Protein 1KNI (pdb70)

Nearest PDB structures (foldseek):
  1kni-assembly1_A  TM=1.006E+00  e=2.818E-26  Tequatrovirus T4
  255l-assembly1_A  TM=9.956E-01  e=2.145E-25  Tequatrovirus T4
  1qsb-assembly1_A  TM=9.948E-01  e=2.932E-25  Tequatrovirus T4
  1g0m-assembly1_A  TM=9.937E-01  e=2.932E-25  Tequatrovirus T4
  3c7w-assembly1_A  TM=9.945E-01  e=4.446E-25  unclassified

Foldseek 3Di:
DALVVLLCVLQPAAFFWAADLLGFTAHGSGHGQDPDPDPVSSQVSVCVLQVHNQVGGDDNVSSVVSVVVLLVVLVVLQCPDPLRNLLLVQDDRQLNSLSSNVCSNPNSVVVSPLVVLSVCLSVVVLVVSLVSLCPDPVCVSPPPSSVQSSVCSNPVDNVSVD

CATH classification: 1.10.530.40

Sequence (162 aa):
MNIFEMLRIDEGLRLKIYKDCEGYYTIGI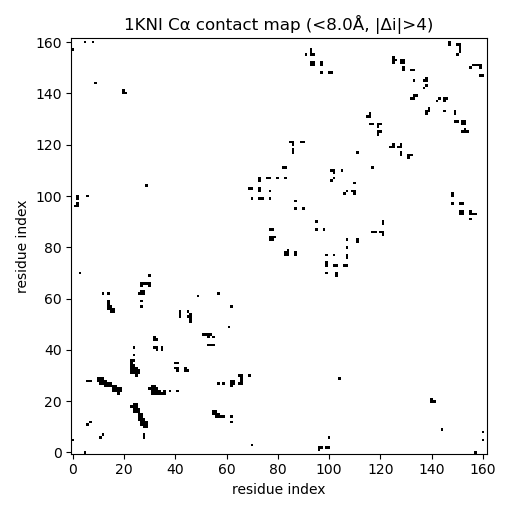GHLLTKSPSLNAAKSELDKAIGRNTNGVITKDEAEKLFNQDVDAAVRGILRNAKLKPVYDSLDAVRRAALINMVFQMGETGVAGFTNSLRMLQQKRWDEAAVNLAKSRWYNQCPNRAKRVITTFRTGTWDAYK

Organism: Enterobacteria phage T4 (NCBI:txid10665)

InterPro domains:
  IPR001165 T4-type lysozyme [PR00684] (4-23)
  IPR001165 T4-type lysozyme [PR00684] (24-42)
  IPR001165 T4-type lysozyme [PR00684] (51-70)
  IPR001165 T4-type lysozyme [PR00684] (72-92)
  IPR001165 T4-type lysozyme [PR00684] (95-114)
  IPR001165 T4-type lysozyme [PR00684] (118-137)
  IPR001165 T4-type lysozyme [PR00684] (138-159)
  IPR002196 Glycoside hydrolase, family 24 [PF00959] (11-135)
  IPR023346 Lysozyme-like domain superfamily [SSF53955] (1-161)
  IPR023347 Lysozyme domain superfamily [G3DSA:1.10.530.40] (1-164)
  IPR034690 Endolysin T4 type [MF_04110] (1-159)
  IPR052619 Bacteriophage lysozyme-like [PTHR37406] (4-161)

GO terms:
  GO:0003796 lysozyme activity (F, IDA)

Structure (mmCIF, N/CA/C/O backbone):
data_1KNI
#
_entry.id   1KNI
#
_cell.length_a   62.300
_cell.length_b   62.300
_cell.length_c   95.200
_cell.angle_alpha   90.00
_cell.angle_beta   90.00
_cell.angle_gamma   120.00
#
_symmetry.space_group_name_H-M   'P 32 2 1'
#
loop_
_entity.id
_entity.type
_entity.pdbx_description
1 polymer LYSOZYME
2 non-polymer 'CHLORIDE ION'
3 non-polymer BETA-MERCAPTOETHANOL
4 water water
#
loop_
_atom_site.group_PDB
_atom_site.id
_atom_site.type_symbol
_atom_site.label_atom_id
_atom_site.label_alt_id
_atom_site.label_comp_id
_atom_site.label_asym_id
_atom_site.label_entity_id
_atom_site.label_seq_id
_atom_site.pdbx_PDB_ins_code
_atom_site.Cartn_x
_atom_site.Cartn_y
_atom_site.Cartn_z
_atom_site.occupancy
_atom_site.B_iso_or_equiv
_atom_site.auth_seq_id
_atom_site.auth_comp_id
_atom_site.auth_asym_id
_atom_site.auth_atom_id
_atom_site.pdbx_PDB_model_num
ATOM 1 N N . MET A 1 1 ? 45.088 -3.066 8.540 1.00 21.99 1 MET A N 1
ATOM 2 C CA . MET A 1 1 ? 44.592 -1.732 8.620 1.00 23.20 1 MET A CA 1
ATOM 3 C C . MET A 1 1 ? 43.179 -1.852 9.126 1.00 21.84 1 MET A C 1
ATOM 4 O O . MET A 1 1 ? 42.565 -2.892 8.879 1.00 18.57 1 MET A O 1
ATOM 9 N N . ASN A 1 2 ? 42.733 -0.894 9.934 1.00 17.35 2 ASN A N 1
ATOM 10 C CA . ASN A 1 2 ? 41.386 -0.883 10.463 1.00 13.85 2 ASN A CA 1
ATOM 11 C C . ASN A 1 2 ? 40.978 0.566 10.565 1.00 21.18 2 ASN A C 1
ATOM 12 O O . ASN A 1 2 ? 41.787 1.435 10.286 1.00 15.38 2 ASN A O 1
ATOM 17 N N . ILE A 1 3 ? 39.745 0.862 10.945 1.00 18.90 3 ILE A N 1
ATOM 18 C CA . ILE A 1 3 ? 39.263 2.235 11.001 1.00 19.57 3 ILE A CA 1
ATOM 19 C C . ILE A 1 3 ? 40.124 3.168 11.875 1.00 16.77 3 ILE A C 1
ATOM 20 O O . ILE A 1 3 ? 40.333 4.306 11.507 1.00 19.62 3 ILE A O 1
ATOM 25 N N . PHE A 1 4 ? 40.548 2.747 13.067 1.00 9.56 4 PHE A N 1
ATOM 26 C CA . PHE A 1 4 ? 41.358 3.624 13.906 1.00 8.60 4 PHE A CA 1
ATOM 27 C C . PHE A 1 4 ? 42.679 4.032 13.261 1.00 26.52 4 PHE A C 1
ATOM 28 O O . PHE A 1 4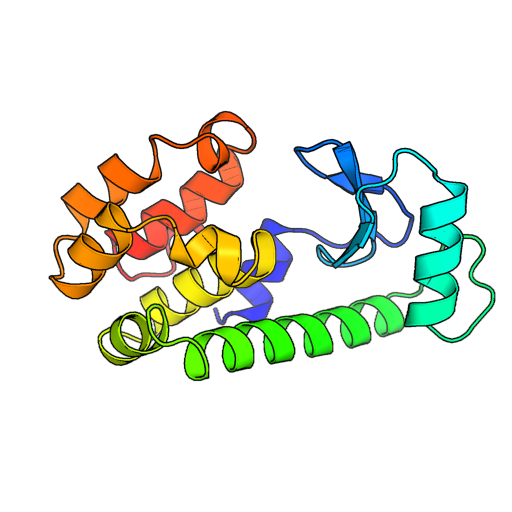 ? 43.069 5.200 13.375 1.00 17.56 4 PHE A O 1
ATOM 36 N N . GLU A 1 5 ? 43.387 3.081 12.623 1.00 20.17 5 GLU A N 1
ATOM 37 C CA . GLU A 1 5 ? 44.673 3.348 11.980 1.00 14.70 5 GLU A CA 1
ATOM 38 C C . GLU A 1 5 ? 44.506 4.295 10.790 1.00 23.27 5 GLU A C 1
ATOM 39 O O . GLU A 1 5 ? 45.302 5.205 10.566 1.00 22.07 5 GLU A O 1
ATOM 45 N N . MET A 1 6 ? 43.414 4.102 10.064 1.00 12.12 6 MET A N 1
ATOM 46 C CA . MET A 1 6 ? 43.054 4.870 8.910 1.00 15.71 6 MET A CA 1
ATOM 47 C C . MET A 1 6 ? 42.833 6.315 9.303 1.00 16.36 6 MET A C 1
ATOM 48 O O . MET A 1 6 ? 43.353 7.251 8.675 1.00 17.91 6 MET A O 1
ATOM 53 N N . LEU A 1 7 ? 42.013 6.516 10.336 1.00 18.87 7 LEU A N 1
ATOM 54 C CA . LEU A 1 7 ? 41.722 7.871 10.816 1.00 12.32 7 LEU A CA 1
ATOM 55 C C . LEU A 1 7 ? 42.964 8.587 11.385 1.00 16.75 7 LEU A C 1
ATOM 56 O O . LEU A 1 7 ? 43.157 9.806 11.170 1.00 21.98 7 LEU A O 1
ATOM 61 N N . ARG A 1 8 ? 43.780 7.848 12.143 1.00 15.01 8 ARG A N 1
ATOM 62 C CA . ARG A 1 8 ? 45.016 8.360 12.723 1.00 18.23 8 ARG A CA 1
ATOM 63 C C . ARG A 1 8 ? 45.930 8.814 11.581 1.00 20.44 8 ARG A C 1
ATOM 64 O O . ARG A 1 8 ? 46.502 9.918 11.589 1.00 20.12 8 ARG A O 1
ATOM 72 N N . ILE A 1 9 ? 45.882 8.112 10.459 1.00 22.24 9 ILE A N 1
ATOM 73 C CA . ILE A 1 9 ? 46.637 8.604 9.294 1.00 16.43 9 ILE A CA 1
ATOM 74 C C . ILE A 1 9 ? 46.019 9.874 8.663 1.00 28.66 9 ILE A C 1
ATOM 75 O O . ILE A 1 9 ? 46.708 10.829 8.308 1.00 21.50 9 ILE A O 1
ATOM 80 N N . ASP A 1 10 ? 44.708 9.915 8.529 1.00 17.42 10 ASP A N 1
ATOM 81 C CA . ASP A 1 10 ? 44.022 11.054 7.937 1.00 14.20 10 ASP A CA 1
ATOM 82 C C . ASP A 1 10 ? 44.042 12.339 8.776 1.00 25.20 10 ASP A C 1
ATOM 83 O O . ASP A 1 10 ? 44.039 13.414 8.221 1.00 22.37 10 ASP A O 1
ATOM 88 N N . GLU A 1 11 ? 43.992 12.257 10.087 1.00 16.44 11 GLU A N 1
ATOM 89 C CA . GLU A 1 11 ? 43.822 13.441 10.869 1.00 16.05 11 GLU A CA 1
ATOM 90 C C . GLU A 1 11 ? 45.058 13.869 11.565 1.00 28.99 11 GLU A C 1
ATOM 91 O O . GLU A 1 11 ? 45.127 15.014 11.980 1.00 26.63 11 GLU A O 1
ATOM 97 N N . GLY A 1 12 ? 45.930 12.914 11.847 1.00 16.74 12 GLY A N 1
ATOM 98 C CA . GLY A 1 12 ? 47.143 13.133 12.636 1.00 12.73 12 GLY A CA 1
ATOM 99 C C . GLY A 1 12 ? 46.924 13.257 14.169 1.00 21.51 12 GLY A C 1
ATOM 100 O O . GLY A 1 12 ? 45.824 13.058 14.678 1.00 27.91 12 GLY A O 1
ATOM 101 N N . LEU A 1 13 ? 47.984 13.556 14.949 1.00 23.59 13 LEU A N 1
ATOM 102 C CA . LEU A 1 13 ? 47.887 13.700 16.425 1.00 15.92 13 LEU A CA 1
ATOM 103 C C . LEU A 1 13 ? 48.382 15.069 16.898 1.00 32.24 13 LEU A C 1
ATOM 104 O O . LEU A 1 13 ? 49.518 15.377 16.727 1.00 30.02 13 LEU A O 1
ATOM 109 N N . ARG A 1 14 ? 47.576 15.963 17.444 1.00 24.89 14 ARG A N 1
ATOM 110 C CA . ARG A 1 14 ? 48.134 17.273 17.864 1.00 19.50 14 ARG A CA 1
ATOM 111 C C . ARG A 1 14 ? 47.677 17.491 19.274 1.00 36.03 14 ARG A C 1
ATOM 112 O O . ARG A 1 14 ? 46.513 17.279 19.565 1.00 29.38 14 ARG A O 1
ATOM 120 N N . LEU A 1 15 ? 48.581 17.824 20.158 1.00 19.52 15 LEU A N 1
ATOM 121 C CA . LEU A 1 15 ? 48.231 17.963 21.550 1.00 34.12 15 LEU A CA 1
ATOM 122 C C . LEU A 1 15 ? 47.904 19.424 21.982 1.00 31.44 15 LEU A C 1
ATOM 123 O O . LEU A 1 15 ? 47.721 19.738 23.170 1.00 24.80 15 LEU A O 1
ATOM 128 N N . LYS A 1 16 ? 47.805 20.327 20.999 1.00 17.33 16 LYS A N 1
ATOM 129 C CA . LYS A 1 16 ? 47.527 21.743 21.242 1.00 32.93 16 LYS A CA 1
ATOM 130 C C . LYS A 1 16 ? 46.402 22.194 20.335 1.00 36.28 16 LYS A C 1
ATOM 131 O O . LYS A 1 16 ? 46.312 21.645 19.232 1.00 29.48 16 LYS A O 1
ATOM 137 N N . ILE A 1 17 ? 45.545 23.160 20.751 1.00 25.14 17 ILE A N 1
ATOM 138 C CA . ILE A 1 17 ? 44.429 23.519 19.887 1.00 25.04 17 ILE A CA 1
AT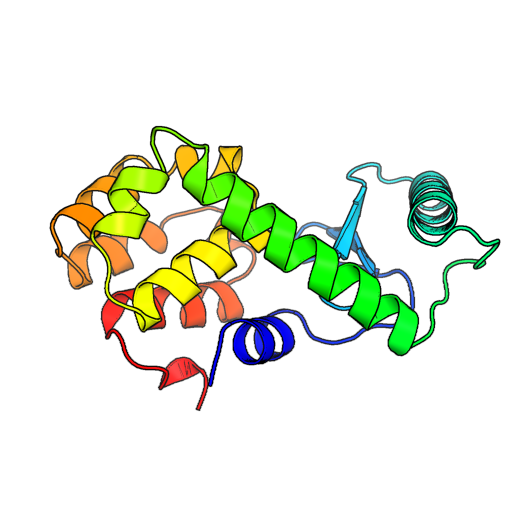OM 139 C C . ILE A 1 17 ? 44.932 23.947 18.522 1.00 19.38 17 ILE A C 1
ATOM 140 O O . ILE A 1 17 ? 45.837 24.698 18.524 1.00 35.44 17 ILE A O 1
ATOM 145 N N . TYR A 1 18 ? 44.384 23.579 17.368 1.00 25.44 18 TYR A N 1
ATOM 146 C CA . TYR A 1 18 ? 44.921 24.115 16.104 1.00 19.55 18 TYR A CA 1
ATOM 147 C C . TYR A 1 18 ? 43.776 24.339 15.207 1.00 29.24 18 TYR A C 1
ATOM 148 O O . TYR A 1 18 ? 42.739 23.968 15.680 1.00 28.18 18 TYR A O 1
ATOM 157 N N . LYS A 1 19 ? 43.876 24.796 13.939 1.00 22.02 19 LYS A N 1
ATOM 158 C CA . LYS A 1 19 ? 42.635 24.877 13.126 1.00 26.96 19 LYS A CA 1
ATOM 159 C C . LYS A 1 19 ? 42.668 23.875 11.991 1.00 45.01 19 LYS A C 1
ATOM 160 O O . LYS A 1 19 ? 43.728 23.674 11.430 1.00 43.48 19 LYS A O 1
ATOM 166 N N . ASP A 1 20 ? 41.528 23.266 11.641 1.00 31.75 20 ASP A N 1
ATOM 167 C CA . ASP A 1 20 ? 41.415 22.253 10.548 1.00 36.51 20 ASP A CA 1
ATOM 168 C C . ASP A 1 20 ? 41.303 22.827 9.056 1.00 42.47 20 ASP A C 1
ATOM 169 O O . ASP A 1 20 ? 41.527 24.031 8.929 1.00 42.28 20 ASP A O 1
ATOM 174 N N . CYS A 1 21 ? 41.040 22.054 7.894 1.00 50.28 21 CYS A N 1
ATOM 175 C CA . CYS A 1 21 ? 41.044 22.723 6.520 1.00 43.09 21 CYS A CA 1
ATOM 176 C C . CYS A 1 21 ? 40.434 24.106 6.602 1.00 63.00 21 CYS A C 1
ATOM 177 O O . CYS A 1 21 ? 41.191 25.138 6.587 1.00 65.11 21 CYS A O 1
ATOM 180 N N . GLU A 1 22 ? 39.197 23.948 7.137 1.00 64.58 22 GLU A N 1
ATOM 181 C CA . GLU A 1 22 ? 38.107 24.873 7.451 1.00 30.59 22 GLU A CA 1
ATOM 182 C C . GLU A 1 22 ? 38.273 25.819 8.605 1.00 39.35 22 GLU A C 1
ATOM 183 O O . GLU A 1 22 ? 37.270 26.271 9.140 1.00 89.32 22 GLU A O 1
ATOM 189 N N . GLY A 1 23 ? 39.500 26.101 9.009 1.00 42.67 23 GLY A N 1
ATOM 190 C CA . GLY A 1 23 ? 39.782 27.048 10.076 1.00 38.03 23 GLY A CA 1
ATOM 191 C C . GLY A 1 23 ? 39.095 26.833 11.434 1.00 53.13 23 GLY A C 1
ATOM 192 O O . GLY A 1 23 ? 39.299 27.697 12.300 1.00 61.84 23 GLY A O 1
ATOM 193 N N . TYR A 1 24 ? 38.342 25.698 11.616 1.00 46.94 24 TYR A N 1
ATOM 194 C CA . TYR A 1 24 ? 37.662 25.294 12.856 1.00 33.22 24 TYR A CA 1
ATOM 195 C C . TYR A 1 24 ? 38.658 24.784 13.901 1.00 38.44 24 TYR A C 1
ATOM 196 O O . TYR A 1 24 ? 39.589 24.047 13.615 1.00 28.42 24 TYR A O 1
ATOM 205 N N . TYR A 1 25 ? 38.475 25.223 15.122 1.00 28.95 25 TYR A N 1
ATOM 206 C CA . TYR A 1 25 ? 39.303 24.809 16.238 1.00 38.55 25 TYR A CA 1
ATOM 207 C C . TYR A 1 25 ? 39.098 23.337 16.626 1.00 28.65 25 TYR A C 1
ATOM 208 O O . TYR A 1 25 ? 37.980 22.888 16.957 1.00 22.46 25 TYR A O 1
ATOM 217 N N . THR A 1 26 ? 40.229 22.601 16.594 1.00 25.69 26 THR A N 1
ATOM 218 C CA . THR A 1 26 ? 40.345 21.160 16.808 1.00 31.04 26 THR A CA 1
ATOM 219 C C . THR A 1 26 ? 41.471 20.842 17.785 1.00 22.31 26 THR A C 1
ATOM 220 O O . THR A 1 26 ? 42.373 21.637 18.078 1.00 18.71 26 THR A O 1
ATOM 224 N N . ILE A 1 27 ? 41.436 19.626 18.263 1.00 23.57 27 ILE A N 1
ATOM 225 C CA . ILE A 1 27 ? 42.472 19.057 19.123 1.00 18.47 27 ILE A CA 1
ATOM 226 C C . ILE A 1 27 ? 42.574 17.499 18.943 1.00 24.76 27 ILE A C 1
ATOM 227 O O . ILE A 1 27 ? 41.659 16.855 18.408 1.00 17.27 27 ILE A O 1
ATOM 232 N N . GLY A 1 28 ? 43.713 16.880 19.343 1.00 20.55 28 GLY A N 1
ATOM 233 C CA . GLY A 1 28 ? 43.916 15.406 19.321 1.00 11.95 28 GLY A CA 1
ATOM 234 C C . GLY A 1 28 ? 43.900 14.801 17.948 1.00 29.01 28 GLY A C 1
ATOM 235 O O . GLY A 1 28 ? 44.576 15.300 17.074 1.00 17.36 28 GLY A O 1
ATOM 236 N N . ILE A 1 29 ? 43.096 13.762 17.756 1.00 15.18 29 ILE A N 1
ATOM 237 C CA . ILE A 1 29 ? 42.959 13.106 16.467 1.00 19.78 29 ILE A CA 1
ATOM 238 C C . ILE A 1 29 ? 41.639 13.557 15.770 1.00 15.92 29 ILE A C 1
ATOM 239 O O . ILE A 1 29 ? 40.586 12.898 15.732 1.00 16.89 29 ILE A O 1
ATOM 244 N N . GLY A 1 30 ? 41.663 14.758 15.288 1.00 10.80 30 GLY A N 1
ATOM 245 C CA . GLY A 1 30 ? 40.517 15.315 14.644 1.00 19.30 30 GLY A CA 1
ATOM 246 C C . GLY A 1 30 ? 39.332 15.646 15.565 1.00 15.08 30 GLY A C 1
ATOM 247 O O . GLY A 1 30 ? 38.177 15.618 15.138 1.00 24.27 30 GLY A O 1
ATOM 248 N N . HIS A 1 31 ? 39.533 15.941 16.841 1.00 16.43 31 HIS A N 1
ATOM 249 C CA . HIS A 1 31 ? 38.313 16.230 17.598 1.00 13.85 31 HIS A CA 1
ATOM 250 C C . HIS A 1 31 ? 37.868 17.652 17.361 1.00 23.36 31 HIS A C 1
ATOM 251 O O . HIS A 1 31 ? 38.601 18.531 17.777 1.00 16.51 31 HIS A O 1
ATOM 258 N N . LEU A 1 32 ? 36.703 17.910 16.738 1.00 24.83 32 LEU A N 1
ATOM 259 C CA . LEU A 1 32 ? 36.199 19.303 16.513 1.00 23.13 32 LEU A CA 1
ATOM 260 C C . LEU A 1 32 ? 35.816 19.955 17.846 1.00 18.42 32 LEU A C 1
ATOM 261 O O . LEU A 1 32 ? 35.047 19.369 18.600 1.00 19.45 32 LEU A O 1
ATOM 266 N N . LEU A 1 33 ? 36.379 21.109 18.190 1.00 21.66 33 LEU A N 1
ATOM 267 C CA . LEU A 1 33 ? 35.966 21.700 19.442 1.00 31.13 33 LEU A CA 1
ATOM 268 C C . LEU A 1 33 ? 34.794 22.610 19.250 1.00 42.74 33 LEU A C 1
ATOM 269 O O . LEU A 1 33 ? 33.913 22.590 20.074 1.00 24.94 33 LEU A O 1
ATOM 274 N N . THR A 1 34 ? 34.787 23.438 18.201 1.00 28.39 34 THR A N 1
ATOM 275 C CA . THR A 1 34 ? 33.728 24.434 18.005 1.00 47.93 34 THR A CA 1
ATOM 276 C C . THR A 1 34 ? 33.915 25.130 16.690 1.00 32.62 34 THR A C 1
ATOM 277 O O . THR A 1 34 ? 35.049 25.229 16.261 1.00 34.78 34 THR A O 1
ATOM 281 N N . LYS A 1 35 ? 32.820 25.708 16.153 1.00 39.87 35 LYS A N 1
ATOM 282 C CA . LYS A 1 35 ? 32.839 26.546 14.970 1.00 50.41 35 LYS A CA 1
ATOM 283 C C . LYS A 1 35 ? 33.050 28.023 15.330 1.00 42.44 35 LYS A C 1
ATOM 284 O O . LYS A 1 35 ? 33.540 28.784 14.535 1.00 59.02 35 LYS A O 1
ATOM 290 N N . SER A 1 36 ? 32.806 28.449 16.555 1.00 49.42 36 SER A N 1
ATOM 291 C CA . SER A 1 36 ? 33.109 29.852 16.868 1.00 40.06 36 SER A CA 1
ATOM 292 C C . SER A 1 36 ? 34.571 30.295 16.602 1.00 57.28 36 SER A C 1
ATOM 293 O O . SER A 1 36 ? 35.526 29.653 16.999 1.00 53.75 36 SER A O 1
ATOM 296 N N . PRO A 1 37 ? 34.767 31.492 16.066 1.00 62.89 37 PRO A N 1
ATOM 297 C CA . PRO A 1 37 ? 36.104 32.036 15.904 1.00 28.55 37 PRO A CA 1
ATOM 298 C C . PRO A 1 37 ? 36.698 32.256 17.266 1.00 38.20 37 PRO A C 1
ATOM 299 O O . PRO A 1 37 ? 37.891 32.501 17.422 1.00 76.70 37 PRO A O 1
ATOM 303 N N . SER A 1 38 ? 35.906 32.133 18.304 1.00 34.92 38 SER A N 1
ATOM 304 C CA . SER A 1 38 ? 36.583 32.356 19.565 1.00 33.35 38 SER A CA 1
ATOM 305 C C . SER A 1 38 ? 37.452 31.246 20.128 1.00 38.01 38 SER A C 1
ATOM 306 O O . SER A 1 38 ? 36.988 30.178 20.509 1.00 37.59 38 SER A O 1
ATOM 309 N N . LEU A 1 39 ? 38.677 31.602 20.377 1.00 29.15 39 LEU A N 1
ATOM 310 C CA . LEU A 1 39 ? 39.582 30.675 20.967 1.00 38.17 39 LEU A CA 1
ATOM 311 C C . LEU A 1 39 ? 39.228 30.531 22.416 1.00 39.99 39 LEU A C 1
ATOM 312 O O . LEU A 1 39 ? 39.665 29.602 23.128 1.00 39.79 39 LEU A O 1
ATOM 317 N N . ASN A 1 40 ? 38.489 31.476 22.939 1.00 37.79 40 ASN A N 1
ATOM 318 C CA . ASN A 1 40 ? 38.258 31.243 24.357 1.00 47.47 40 ASN A CA 1
ATOM 319 C C . ASN A 1 40 ? 37.110 30.285 24.544 1.00 23.39 40 ASN A C 1
ATOM 320 O O . ASN A 1 40 ? 36.967 29.542 25.535 1.00 33.97 40 ASN A O 1
ATOM 325 N N . ALA A 1 41 ? 36.281 30.353 23.526 1.00 23.63 41 ALA A N 1
ATOM 326 C CA . ALA A 1 41 ? 35.163 29.490 23.444 1.00 30.37 41 ALA A CA 1
ATOM 327 C C . ALA A 1 41 ? 35.655 28.033 23.285 1.00 56.58 41 ALA A C 1
ATOM 328 O O . ALA A 1 41 ? 35.043 27.088 23.769 1.00 31.19 41 ALA A O 1
ATOM 330 N N . ALA A 1 42 ? 36.761 27.847 22.551 1.00 37.18 42 ALA A N 1
ATOM 331 C CA . ALA A 1 42 ? 37.368 26.528 22.281 1.00 32.94 42 ALA A CA 1
ATOM 332 C C . ALA A 1 42 ? 38.005 25.963 23.522 1.00 28.67 42 ALA A C 1
ATOM 333 O O . ALA A 1 42 ? 37.903 24.799 23.880 1.00 25.01 42 ALA A O 1
ATOM 335 N N . LYS A 1 43 ? 38.703 26.818 24.192 1.00 18.31 43 LYS A N 1
ATOM 336 C CA . LYS A 1 43 ? 39.351 26.354 25.386 1.00 23.41 43 LYS A CA 1
ATOM 337 C C . LYS A 1 43 ? 38.325 25.949 26.433 1.00 21.32 43 LYS A C 1
ATOM 338 O O . LYS A 1 43 ? 38.509 25.090 27.290 1.00 32.58 43 LYS A O 1
ATOM 344 N N . SER A 1 44 ? 37.211 26.606 26.385 1.00 35.14 44 SER A N 1
ATOM 345 C CA . SER A 1 44 ? 36.147 26.299 27.314 1.00 28.08 44 SER A CA 1
ATOM 346 C C . SER A 1 44 ? 35.552 24.908 27.004 1.00 19.80 44 SER A C 1
ATOM 347 O O . SER A 1 44 ? 35.361 24.064 27.879 1.00 22.72 44 SER A O 1
ATOM 350 N N . GLU A 1 45 ? 35.240 24.684 25.751 1.00 20.87 45 GLU A N 1
ATOM 351 C CA . GLU A 1 45 ? 34.789 23.401 25.265 1.00 17.81 45 GLU A CA 1
ATOM 352 C C . GLU A 1 45 ? 35.794 22.303 25.631 1.00 25.67 45 GLU A C 1
ATOM 353 O O . GLU A 1 45 ? 35.481 21.244 26.187 1.00 20.71 45 GLU A O 1
ATOM 359 N N . LEU A 1 46 ? 37.062 22.552 25.387 1.00 20.69 46 LEU A N 1
ATOM 360 C CA . LEU A 1 46 ? 38.078 21.559 25.750 1.00 19.09 46 LEU A CA 1
ATOM 361 C C . LEU A 1 46 ? 38.073 21.084 27.219 1.00 14.07 46 LEU A C 1
ATOM 362 O O . LEU A 1 46 ? 38.144 19.896 27.519 1.00 19.45 46 LEU A O 1
ATOM 367 N N . ASP A 1 47 ? 38.002 22.031 28.162 1.00 19.38 47 ASP A N 1
ATOM 368 C CA . ASP A 1 47 ? 37.997 21.764 29.610 1.00 13.92 47 ASP A CA 1
ATOM 369 C C . ASP A 1 47 ? 36.776 20.934 30.009 1.00 9.94 47 ASP A C 1
ATOM 370 O O . ASP A 1 47 ? 36.859 20.019 30.826 1.00 24.14 47 ASP A O 1
ATOM 375 N N . LYS A 1 48 ? 35.653 21.282 29.372 1.00 18.72 48 LYS A N 1
ATOM 376 C CA . LYS A 1 48 ? 34.388 20.577 29.561 1.00 23.84 48 LYS A CA 1
ATOM 377 C C . LYS A 1 48 ? 34.514 19.084 29.085 1.00 18.69 48 LYS A C 1
ATOM 378 O O . LYS A 1 48 ? 34.079 18.125 29.771 1.00 21.80 48 LYS A O 1
ATOM 384 N N . ALA A 1 49 ? 35.065 18.901 27.890 1.00 14.97 49 ALA A N 1
ATOM 385 C CA . ALA A 1 49 ? 35.253 17.587 27.275 1.00 15.46 49 ALA A CA 1
ATOM 386 C C . ALA A 1 49 ? 36.208 16.745 28.076 1.00 18.58 49 ALA A C 1
ATOM 387 O O . ALA A 1 49 ? 35.975 15.552 28.259 1.00 22.28 49 ALA A O 1
ATOM 389 N N . ILE A 1 50 ? 37.273 17.369 28.599 1.00 24.89 50 ILE A N 1
ATOM 390 C CA . ILE A 1 50 ? 38.295 16.674 29.377 1.00 20.33 50 ILE A CA 1
ATOM 391 C C . ILE A 1 50 ? 37.966 16.516 30.866 1.00 22.15 50 ILE A C 1
ATOM 392 O O . ILE A 1 50 ? 38.353 15.552 31.535 1.00 30.42 50 ILE A O 1
ATOM 397 N N . GLY A 1 51 ? 37.302 17.506 31.410 1.00 28.47 51 GLY A N 1
ATOM 398 C CA . GLY A 1 51 ? 37.031 17.436 32.809 1.00 23.42 51 GLY A CA 1
ATOM 399 C C . GLY A 1 51 ? 38.135 18.067 33.650 1.00 29.13 51 GLY A C 1
ATOM 400 O O . GLY A 1 51 ? 38.237 17.805 34.852 1.00 29.15 51 GLY A O 1
ATOM 401 N N . ARG A 1 52 ? 38.988 18.891 33.053 1.00 32.02 52 ARG A N 1
ATOM 402 C CA . ARG A 1 52 ? 40.037 19.561 33.839 1.00 25.03 52 ARG A CA 1
ATOM 403 C C . ARG A 1 52 ? 40.443 20.885 33.213 1.00 26.75 52 ARG A C 1
ATOM 404 O O . ARG A 1 52 ? 40.078 21.187 32.085 1.00 25.30 52 ARG A O 1
ATOM 412 N N . ASN A 1 53 ? 41.162 21.705 33.948 1.00 36.50 53 ASN A N 1
ATOM 413 C CA . ASN A 1 53 ? 41.640 22.989 33.432 1.00 29.33 53 ASN A CA 1
ATOM 414 C C . ASN A 1 53 ? 42.791 22.709 32.515 1.00 31.75 53 ASN A C 1
ATOM 415 O O . ASN A 1 53 ? 43.850 22.407 32.995 1.00 33.97 53 ASN A O 1
ATOM 420 N N . THR A 1 54 ? 42.637 22.673 31.222 1.00 36.99 54 THR A N 1
ATOM 421 C CA . THR A 1 54 ? 43.776 22.214 30.444 1.00 23.02 54 THR A CA 1
ATOM 422 C C . THR A 1 54 ? 44.682 23.304 29.868 1.00 31.96 54 THR A C 1
ATOM 423 O O . THR A 1 54 ? 45.714 23.039 29.247 1.00 35.79 54 THR A O 1
ATOM 427 N N . ASN A 1 55 ? 44.190 24.519 29.889 1.00 31.59 55 ASN A N 1
ATOM 428 C CA . ASN A 1 55 ? 44.893 25.630 29.280 1.00 41.16 55 ASN A CA 1
ATOM 429 C C . ASN A 1 55 ? 45.224 25.398 27.781 1.00 64.77 55 ASN A C 1
ATOM 430 O O . ASN A 1 55 ? 46.119 26.014 27.208 1.00 40.51 55 ASN A O 1
ATOM 435 N N . GLY A 1 56 ? 44.461 24.511 27.131 1.00 42.94 56 GLY A N 1
ATOM 436 C CA . GLY A 1 56 ? 44.609 24.181 25.708 1.00 22.51 56 GLY A CA 1
ATOM 437 C C . GLY A 1 56 ? 45.625 23.099 25.421 1.00 23.59 56 GLY A C 1
ATOM 438 O O . GLY A 1 56 ? 45.967 22.885 24.280 1.00 29.50 56 GLY A O 1
ATOM 439 N N . VAL A 1 57 ? 46.110 22.378 26.418 1.00 20.12 57 VAL A N 1
ATOM 440 C CA . VAL A 1 57 ? 47.071 21.359 26.077 1.00 20.83 57 VAL A CA 1
ATOM 441 C C . VAL A 1 57 ? 46.623 20.059 26.688 1.00 28.24 57 VAL A C 1
ATOM 442 O O . VAL A 1 57 ? 46.304 20.058 27.862 1.00 28.21 57 VAL A O 1
ATOM 446 N N . ILE A 1 58 ? 46.639 18.957 25.922 1.00 25.24 58 ILE A N 1
ATOM 447 C CA . ILE A 1 58 ? 46.247 17.639 26.435 1.00 22.59 58 ILE A CA 1
ATOM 448 C C . ILE A 1 58 ? 47.381 16.633 26.303 1.00 21.19 58 ILE A C 1
ATOM 449 O O . ILE A 1 58 ? 48.391 16.914 25.675 1.00 20.58 58 ILE A O 1
ATOM 454 N N . THR A 1 59 ? 47.185 15.485 26.934 1.00 20.88 59 THR A N 1
ATOM 455 C CA . THR A 1 59 ? 48.097 14.407 26.859 1.00 18.60 59 THR A CA 1
ATOM 456 C C . THR A 1 59 ? 47.611 13.474 25.787 1.00 29.85 59 THR A C 1
ATOM 457 O O . THR A 1 59 ? 46.483 13.534 25.295 1.00 22.90 59 THR A O 1
ATOM 461 N N . LYS A 1 60 ? 48.517 12.621 25.416 1.00 21.99 60 LYS A N 1
ATOM 462 C CA . LYS A 1 60 ? 48.263 11.603 24.440 1.00 25.40 60 LYS A CA 1
ATOM 463 C C . LYS A 1 60 ? 47.139 10.633 24.905 1.00 19.95 60 LYS A C 1
ATOM 464 O O . LYS A 1 60 ? 46.286 10.184 24.119 1.00 21.92 60 LYS A O 1
ATOM 470 N N . ASP A 1 61 ? 47.113 10.258 26.185 1.00 16.03 61 ASP A N 1
ATOM 471 C CA . ASP A 1 61 ? 46.036 9.354 26.577 1.00 18.67 61 ASP A CA 1
ATOM 472 C C . ASP A 1 61 ? 44.693 10.043 26.434 1.00 19.55 61 ASP A C 1
ATOM 473 O O . ASP A 1 61 ? 43.676 9.412 26.140 1.00 22.81 61 ASP A O 1
ATOM 478 N N . GLU A 1 62 ? 44.680 11.340 26.756 1.00 25.79 62 GLU A N 1
ATOM 479 C CA . GLU A 1 62 ? 43.465 12.172 26.707 1.00 26.02 62 GLU A CA 1
ATOM 480 C C . GLU A 1 62 ? 42.933 12.235 25.289 1.00 18.60 62 GLU A C 1
ATOM 481 O O . GLU A 1 62 ? 41.720 12.128 25.029 1.00 18.91 62 GLU A O 1
ATOM 487 N N . ALA A 1 63 ? 43.885 12.366 24.361 1.00 12.59 63 ALA A N 1
ATOM 488 C CA . ALA A 1 63 ? 43.579 12.368 22.934 1.00 16.31 63 ALA A CA 1
ATOM 489 C C . ALA A 1 63 ? 42.940 11.071 22.472 1.00 20.24 63 ALA A C 1
ATOM 490 O O . ALA A 1 63 ? 42.024 11.109 21.641 1.00 18.82 63 ALA A O 1
ATOM 492 N N . GLU A 1 64 ? 43.435 9.972 23.023 1.00 17.41 64 GLU A N 1
ATOM 493 C CA . GLU A 1 64 ? 42.990 8.645 22.707 1.00 27.15 64 GLU A CA 1
ATOM 494 C C . GLU A 1 64 ? 41.628 8.368 23.263 1.00 11.92 64 GLU A C 1
ATOM 495 O O . GLU A 1 64 ? 40.847 7.699 22.634 1.00 19.12 64 GLU A O 1
ATOM 501 N N . LYS A 1 65 ? 41.332 8.913 24.416 1.00 17.43 65 LYS A N 1
ATOM 502 C CA . LYS A 1 65 ? 40.017 8.726 25.011 1.00 12.31 65 LYS A CA 1
ATOM 503 C C . LYS A 1 65 ? 38.952 9.418 24.158 1.00 21.42 65 LYS A C 1
ATOM 504 O O . LYS A 1 65 ? 37.859 8.852 23.833 1.00 18.49 65 LYS A O 1
ATOM 510 N N . LEU A 1 66 ? 39.303 10.663 23.753 1.00 15.05 66 LEU A N 1
ATOM 511 C CA . LEU A 1 66 ? 38.415 11.433 22.867 1.00 14.66 66 LEU A CA 1
ATOM 512 C C . LEU A 1 66 ? 38.228 10.708 21.515 1.00 19.31 66 LEU A C 1
ATOM 513 O O . LEU A 1 66 ? 37.105 10.665 20.967 1.00 11.46 66 LEU A O 1
ATOM 518 N N . PHE A 1 67 ? 39.309 10.148 20.941 1.00 16.31 67 PHE A N 1
ATOM 519 C CA . PHE A 1 67 ? 39.187 9.483 19.658 1.00 15.76 67 PHE A CA 1
ATOM 520 C C . PHE A 1 67 ? 38.280 8.243 19.783 1.00 15.74 67 PHE A C 1
ATOM 521 O O . PHE A 1 67 ? 37.409 7.989 18.959 1.00 15.75 67 PHE A O 1
ATOM 529 N N . ASN A 1 68 ? 38.467 7.465 20.839 1.00 12.17 68 ASN A N 1
ATOM 530 C CA . ASN A 1 68 ? 37.593 6.268 21.020 1.00 13.92 68 ASN A CA 1
ATOM 531 C C . ASN A 1 68 ? 36.114 6.698 21.085 1.00 21.67 68 ASN A C 1
ATOM 532 O O . ASN A 1 68 ? 35.236 6.082 20.490 1.00 16.07 68 ASN A O 1
ATOM 537 N N . GLN A 1 69 ? 35.822 7.756 21.838 1.00 16.34 69 GLN A N 1
ATOM 538 C CA . GLN A 1 69 ? 34.463 8.263 21.939 1.00 15.23 69 GLN A CA 1
ATOM 539 C C . GLN A 1 69 ? 33.915 8.678 20.575 1.00 10.51 69 GLN A C 1
ATOM 540 O O . GLN A 1 69 ? 32.719 8.413 20.217 1.00 16.12 69 GLN A O 1
ATOM 546 N N . ASP A 1 70 ? 34.760 9.340 19.785 1.00 14.78 70 ASP A N 1
ATOM 547 C CA . ASP A 1 70 ? 34.315 9.855 18.516 1.00 8.52 70 ASP A CA 1
ATOM 548 C C . ASP A 1 70 ? 34.044 8.787 17.470 1.00 17.00 70 ASP A C 1
ATOM 549 O O . ASP A 1 70 ? 33.139 8.930 16.611 1.00 15.54 70 ASP A O 1
ATOM 554 N N . VAL A 1 71 ? 34.851 7.739 17.476 1.00 16.08 71 VAL A N 1
ATOM 555 C CA . VAL A 1 71 ? 34.634 6.662 16.497 1.00 14.35 71 VAL A CA 1
ATOM 556 C C . VAL A 1 71 ? 33.332 5.975 16.880 1.00 12.29 71 VAL A C 1
ATOM 557 O O . VAL A 1 71 ? 32.465 5.762 16.037 1.00 13.11 71 VAL A O 1
ATOM 561 N N . ASP A 1 72 ? 33.150 5.716 18.211 1.00 11.99 72 ASP A N 1
ATOM 562 C CA . ASP A 1 72 ? 31.891 5.121 18.695 1.00 14.41 72 ASP A CA 1
ATOM 563 C C . ASP A 1 72 ? 30.661 5.959 18.308 1.00 23.66 72 ASP A C 1
ATOM 564 O O . ASP A 1 72 ? 29.671 5.462 17.771 1.00 20.65 72 ASP A O 1
ATOM 569 N N . ALA A 1 73 ? 30.720 7.271 18.527 1.00 14.78 73 ALA A N 1
ATOM 570 C CA . ALA A 1 73 ? 29.609 8.131 18.188 1.00 11.66 73 ALA A CA 1
ATOM 571 C C . ALA A 1 73 ? 29.319 8.084 16.653 1.00 12.93 73 ALA A C 1
ATOM 572 O O . ALA A 1 73 ? 28.156 8.058 16.216 1.00 14.87 73 ALA A O 1
ATOM 574 N N . ALA A 1 74 ? 30.357 8.053 15.807 1.00 15.24 74 ALA A N 1
ATOM 575 C CA . ALA A 1 74 ? 30.190 7.963 14.333 1.00 14.69 74 ALA A CA 1
ATOM 576 C C . ALA A 1 74 ? 29.449 6.671 13.896 1.00 21.13 74 ALA A C 1
ATOM 577 O O . ALA A 1 74 ? 28.504 6.719 13.068 1.00 15.14 74 ALA A O 1
ATOM 579 N N . VAL A 1 75 ? 29.950 5.504 14.362 1.00 17.30 75 VAL A N 1
ATOM 580 C CA . VAL A 1 75 ? 29.326 4.208 14.040 1.00 18.67 75 VAL A CA 1
ATOM 581 C C . VAL A 1 75 ? 27.826 4.183 14.435 1.00 20.84 75 VAL A C 1
ATOM 582 O O . VAL A 1 75 ? 26.954 3.877 13.612 1.00 23.49 75 VAL A O 1
ATOM 586 N N . ARG A 1 76 ? 27.532 4.592 15.679 1.00 18.48 76 ARG A N 1
ATOM 587 C CA . ARG A 1 76 ? 26.154 4.655 16.201 1.00 22.13 76 ARG A CA 1
ATOM 588 C C . ARG A 1 76 ? 25.362 5.655 15.410 1.00 31.82 76 ARG A C 1
ATOM 589 O O . ARG A 1 76 ? 24.195 5.443 15.115 1.00 22.88 76 ARG A O 1
ATOM 597 N N . GLY A 1 77 ? 25.986 6.734 14.992 1.00 24.20 77 GLY A N 1
ATOM 598 C CA . GLY A 1 77 ? 25.212 7.650 14.202 1.00 15.49 77 GLY A CA 1
ATOM 599 C C . GLY A 1 77 ? 24.787 7.063 12.864 1.00 28.39 77 GLY A C 1
ATOM 600 O O . GLY A 1 77 ? 23.718 7.336 12.352 1.00 23.12 77 GLY A O 1
ATOM 601 N N . ILE A 1 78 ? 25.647 6.290 12.257 1.00 20.33 78 ILE A N 1
ATOM 602 C CA . ILE A 1 78 ? 25.302 5.631 11.007 1.00 19.31 78 ILE A CA 1
ATOM 603 C C . ILE A 1 78 ? 24.112 4.662 11.212 1.00 26.99 78 ILE A C 1
ATOM 604 O O . ILE A 1 78 ? 23.111 4.721 10.520 1.00 23.86 78 ILE A O 1
ATOM 609 N N . LEU A 1 79 ? 24.211 3.777 12.180 1.00 25.54 79 LEU A N 1
ATOM 610 C CA . LEU A 1 79 ? 23.236 2.716 12.451 1.00 21.46 79 LEU A CA 1
ATOM 611 C C . LEU A 1 79 ? 21.815 3.182 12.796 1.00 32.67 79 LEU A C 1
ATOM 612 O O . LEU A 1 79 ? 20.846 2.445 12.552 1.00 33.99 79 LEU A O 1
ATOM 617 N N . ARG A 1 80 ? 21.718 4.408 13.350 1.00 22.35 80 ARG A N 1
ATOM 618 C CA . ARG A 1 80 ? 20.457 5.114 13.712 1.00 26.09 80 ARG A CA 1
ATOM 619 C C . ARG A 1 80 ? 20.027 5.941 12.534 1.00 18.76 80 ARG A C 1
ATOM 620 O O . ARG A 1 80 ? 19.092 6.695 12.623 1.00 51.97 80 ARG A O 1
ATOM 628 N N . ASN A 1 81 ? 20.769 6.051 11.477 1.00 26.12 81 ASN A N 1
ATOM 629 C CA . ASN A 1 81 ? 20.237 7.028 10.568 1.00 17.95 81 ASN A CA 1
ATOM 630 C C . ASN A 1 81 ? 19.550 6.350 9.415 1.00 23.11 81 ASN A C 1
ATOM 631 O O . ASN A 1 81 ? 20.076 5.429 8.860 1.00 25.71 81 ASN A O 1
ATOM 636 N N . ALA A 1 82 ? 18.337 6.727 9.106 1.00 30.60 82 ALA A N 1
ATOM 637 C CA . ALA A 1 82 ? 17.546 6.072 8.080 1.00 27.48 82 ALA A CA 1
ATOM 638 C C . ALA A 1 82 ? 18.128 6.074 6.728 1.00 22.99 82 ALA A C 1
ATOM 639 O O . ALA A 1 82 ? 17.932 5.149 5.985 1.00 25.52 82 ALA A O 1
ATOM 641 N N . LYS A 1 83 ? 18.797 7.139 6.390 1.00 22.95 83 LYS A N 1
ATOM 642 C CA . LYS A 1 83 ? 19.395 7.165 5.094 1.00 28.72 83 LYS A CA 1
ATOM 643 C C . LYS A 1 83 ? 20.779 6.517 5.111 1.00 28.31 83 LYS A C 1
ATOM 644 O O . LYS A 1 83 ? 21.223 6.011 4.093 1.00 26.58 83 LYS A O 1
ATOM 650 N N . LEU A 1 84 ? 21.502 6.526 6.235 1.00 17.34 84 LEU A N 1
ATOM 651 C CA . LEU A 1 84 ? 22.858 5.974 6.198 1.00 15.85 84 LEU A CA 1
ATOM 652 C C . LEU A 1 84 ? 22.921 4.451 6.420 1.00 19.85 84 LEU A C 1
ATOM 653 O O . LEU A 1 84 ? 23.654 3.740 5.742 1.00 16.43 84 LEU A O 1
ATOM 658 N N . LYS A 1 85 ? 22.109 3.943 7.323 1.00 18.81 85 LYS A N 1
ATOM 659 C CA . LYS A 1 85 ? 22.085 2.523 7.624 1.00 21.21 85 LYS A CA 1
ATOM 660 C C . LYS A 1 85 ? 21.961 1.574 6.443 1.00 19.92 85 LYS A C 1
ATOM 661 O O . LYS A 1 85 ? 22.665 0.598 6.368 1.00 20.60 85 LYS A O 1
ATOM 667 N N . PRO A 1 86 ? 21.010 1.772 5.565 1.00 20.19 86 PRO A N 1
ATOM 668 C CA . PRO A 1 86 ? 20.862 0.862 4.459 1.00 19.28 86 PRO A CA 1
ATOM 669 C C . PRO A 1 86 ? 22.075 0.919 3.585 1.00 18.51 86 PRO A C 1
ATOM 670 O O . PRO A 1 86 ? 22.422 -0.040 2.907 1.00 16.54 86 PRO A O 1
ATOM 674 N N . VAL A 1 87 ? 22.739 2.035 3.538 1.00 17.43 87 VAL A N 1
ATOM 675 C CA . VAL A 1 87 ? 23.941 2.074 2.716 1.00 16.09 87 VAL A CA 1
ATOM 676 C C . VAL A 1 87 ? 25.076 1.265 3.387 1.00 16.40 87 VAL A C 1
ATOM 677 O O . VAL A 1 87 ? 25.749 0.428 2.807 1.00 18.18 87 VAL A O 1
ATOM 681 N N . TYR A 1 88 ? 25.263 1.487 4.666 1.00 12.23 88 TYR A N 1
ATOM 682 C CA . TYR A 1 88 ? 26.259 0.747 5.398 1.00 18.89 88 TYR A CA 1
ATOM 683 C C . TYR A 1 88 ? 26.041 -0.784 5.306 1.00 18.93 88 TYR A C 1
ATOM 684 O O . TYR A 1 88 ? 26.987 -1.542 5.070 1.00 17.24 88 TYR A O 1
ATOM 693 N N . ASP A 1 89 ? 24.788 -1.256 5.514 1.00 19.11 89 ASP A N 1
ATOM 694 C CA . ASP A 1 89 ? 24.443 -2.692 5.454 1.00 14.67 89 ASP A CA 1
ATOM 695 C C . ASP A 1 89 ? 24.791 -3.331 4.115 1.00 19.84 89 ASP A C 1
ATOM 696 O O . ASP A 1 89 ? 25.151 -4.485 3.991 1.00 23.77 89 ASP A O 1
ATOM 701 N N . SER A 1 90 ? 24.728 -2.548 3.080 1.00 14.30 90 SER A N 1
ATOM 702 C CA . SER A 1 90 ? 25.041 -3.101 1.806 1.00 9.80 90 SER A CA 1
ATOM 703 C C . SER A 1 90 ? 26.528 -3.156 1.490 1.00 18.36 90 SER A C 1
ATOM 704 O O . SER A 1 90 ? 26.950 -3.708 0.462 1.00 20.35 90 SER A O 1
ATOM 707 N N . LEU A 1 91 ? 27.387 -2.566 2.320 1.00 20.03 91 LEU A N 1
ATOM 708 C CA . LEU A 1 91 ? 28.771 -2.504 1.884 1.00 13.76 91 LEU A CA 1
ATOM 709 C C . LEU A 1 91 ? 29.687 -3.608 2.454 1.00 19.53 91 LEU A C 1
ATOM 710 O O . LEU A 1 91 ? 29.396 -4.204 3.476 1.00 18.46 91 LEU A O 1
ATOM 715 N N . ASP A 1 92 ? 30.844 -3.829 1.827 1.00 26.53 92 ASP A N 1
ATOM 716 C CA . ASP A 1 92 ? 31.820 -4.768 2.356 1.00 18.63 92 ASP A CA 1
ATOM 717 C C . ASP A 1 92 ? 32.567 -4.102 3.512 1.00 23.24 92 ASP A C 1
ATOM 718 O O . ASP A 1 92 ? 32.380 -2.940 3.780 1.00 16.68 92 ASP A O 1
ATOM 723 N N . ALA A 1 93 ? 33.453 -4.817 4.199 1.00 20.57 93 ALA A N 1
ATOM 724 C CA . ALA A 1 93 ? 34.161 -4.261 5.349 1.00 13.53 93 ALA A CA 1
ATOM 725 C C . ALA A 1 93 ? 35.065 -3.037 5.086 1.00 20.35 93 ALA A C 1
ATOM 726 O O . ALA A 1 93 ? 35.158 -2.168 5.942 1.00 17.53 93 ALA A O 1
ATOM 728 N N . VAL A 1 94 ? 35.784 -2.991 3.970 1.00 14.61 94 VAL A N 1
ATOM 729 C CA . VAL A 1 94 ? 36.678 -1.847 3.744 1.00 9.17 94 VAL A CA 1
ATOM 730 C C . VAL A 1 94 ? 35.859 -0.594 3.494 1.00 18.86 94 VAL A C 1
ATOM 731 O O . VAL A 1 94 ? 36.084 0.424 4.118 1.00 17.88 94 VAL A O 1
ATOM 735 N N . ARG A 1 95 ? 34.862 -0.707 2.611 1.00 14.15 95 ARG A N 1
ATOM 736 C CA . ARG A 1 95 ? 33.957 0.401 2.268 1.00 11.86 95 ARG A CA 1
ATOM 737 C C . ARG A 1 95 ? 33.196 0.915 3.451 1.00 17.41 95 ARG A C 1
ATOM 738 O O . ARG A 1 95 ? 32.878 2.093 3.497 1.00 17.73 95 ARG A O 1
ATOM 746 N N . ARG A 1 96 ? 32.915 0.028 4.410 1.00 11.52 96 ARG A N 1
ATOM 747 C CA . ARG A 1 96 ? 32.217 0.439 5.599 1.00 13.41 96 ARG A CA 1
ATOM 748 C C . ARG A 1 96 ? 33.108 1.423 6.385 1.00 18.24 96 ARG A C 1
ATOM 749 O O . ARG A 1 96 ? 32.619 2.417 6.954 1.00 18.85 96 ARG A O 1
ATOM 757 N N . ALA A 1 97 ? 34.412 1.107 6.439 1.00 17.28 97 ALA A N 1
ATOM 758 C CA . ALA A 1 97 ? 35.422 1.941 7.143 1.00 21.19 97 ALA A CA 1
ATOM 759 C C . ALA A 1 97 ? 35.495 3.389 6.561 1.00 19.85 97 ALA A C 1
ATOM 760 O O . ALA A 1 97 ? 35.522 4.424 7.257 1.00 15.14 97 ALA A O 1
ATOM 762 N N . ALA A 1 98 ? 35.438 3.461 5.246 1.00 14.00 98 ALA A N 1
ATOM 763 C CA . ALA A 1 98 ? 35.417 4.734 4.518 1.00 22.40 98 ALA A CA 1
ATOM 764 C C . ALA A 1 98 ? 34.192 5.587 4.823 1.00 13.28 98 ALA A C 1
ATOM 765 O O . ALA A 1 98 ? 34.262 6.812 4.900 1.00 15.94 98 ALA A O 1
ATOM 767 N N . LEU A 1 99 ? 33.030 4.951 4.956 1.00 14.59 99 LEU A N 1
ATOM 768 C CA . LEU A 1 99 ? 31.766 5.655 5.304 1.00 12.98 99 LEU A CA 1
ATOM 769 C C . LEU A 1 99 ? 31.889 6.135 6.749 1.00 10.25 99 LEU A C 1
ATOM 770 O O . LEU A 1 99 ? 31.564 7.294 6.999 1.00 14.23 99 LEU A O 1
ATOM 775 N N . ILE A 1 100 ? 32.471 5.303 7.674 1.00 13.70 100 ILE A N 1
ATOM 776 C CA . ILE A 1 100 ? 32.707 5.752 9.046 1.00 11.94 100 ILE A CA 1
ATOM 777 C C . ILE A 1 100 ? 33.637 6.978 9.006 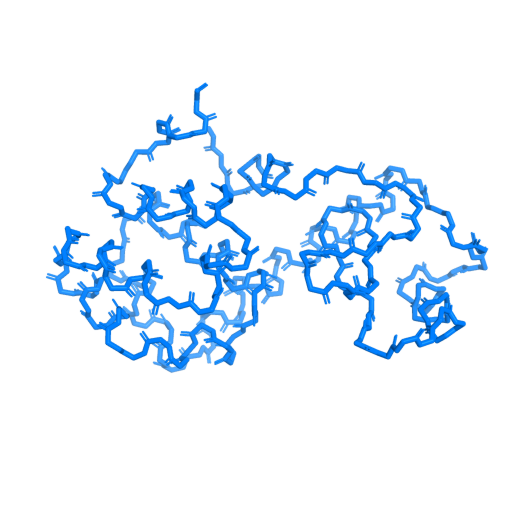1.00 19.27 100 ILE A C 1
ATOM 778 O O . ILE A 1 100 ? 33.456 7.985 9.710 1.00 12.48 100 ILE A O 1
ATOM 783 N N . ASN A 1 101 ? 34.608 6.940 8.117 1.00 19.46 101 ASN A N 1
ATOM 784 C CA . ASN A 1 101 ? 35.559 8.064 8.016 1.00 20.32 101 ASN A CA 1
ATOM 785 C C . ASN A 1 101 ? 34.869 9.356 7.636 1.00 20.67 101 ASN A C 1
ATOM 786 O O . ASN A 1 101 ? 35.052 10.382 8.290 1.00 15.73 101 ASN A O 1
ATOM 791 N N . MET A 1 102 ? 34.045 9.300 6.611 1.00 13.04 102 MET A N 1
ATOM 792 C CA . MET A 1 102 ? 33.266 10.477 6.221 1.00 15.49 102 MET A CA 1
ATOM 793 C C . MET A 1 102 ? 32.399 11.026 7.359 1.00 27.63 102 MET A C 1
ATOM 794 O O . MET A 1 102 ? 32.386 12.224 7.607 1.00 17.21 102 MET A O 1
ATOM 799 N N . VAL A 1 103 ? 31.652 10.156 8.043 1.00 17.84 103 VAL A N 1
ATOM 800 C CA . VAL A 1 103 ? 30.795 10.588 9.122 1.00 16.79 103 VAL A CA 1
ATOM 801 C C . VAL A 1 103 ? 31.574 11.205 10.261 1.00 21.88 103 VAL A C 1
ATOM 802 O O . VAL A 1 103 ? 31.187 12.168 10.874 1.00 14.71 103 VAL A O 1
ATOM 806 N N . PHE A 1 104 ? 32.718 10.661 10.564 1.00 9.03 104 PHE A N 1
ATOM 807 C CA . PHE A 1 104 ? 33.533 11.217 11.641 1.00 14.24 104 PHE A CA 1
ATOM 808 C C . PHE A 1 104 ? 33.970 12.630 11.314 1.00 21.33 104 PHE A C 1
ATOM 809 O O . PHE A 1 104 ? 34.011 13.540 12.112 1.00 17.73 104 PHE A O 1
ATOM 817 N N . GLN A 1 105 ? 34.311 12.814 10.075 1.00 14.99 105 GLN A N 1
ATOM 818 C CA . GLN A 1 105 ? 34.765 14.091 9.634 1.00 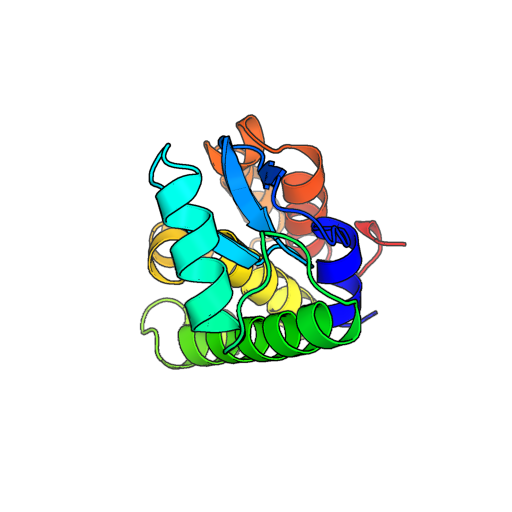13.11 105 GLN A CA 1
ATOM 819 C C . GLN A 1 105 ? 33.658 15.131 9.430 1.00 17.76 105 GLN A C 1
ATOM 820 O O . GLN A 1 105 ? 33.822 16.279 9.754 1.00 21.35 105 GLN A O 1
ATOM 826 N N . MET A 1 106 ? 32.548 14.787 8.820 1.00 19.73 106 MET A N 1
ATOM 827 C CA . MET A 1 106 ? 31.520 15.789 8.564 1.00 20.60 106 MET A CA 1
ATOM 828 C C . MET A 1 106 ? 30.207 15.645 9.228 1.00 39.90 106 MET A C 1
ATOM 829 O O . MET A 1 106 ? 29.320 16.446 8.974 1.00 26.63 106 MET A O 1
ATOM 834 N N . GLY A 1 107 ? 30.068 14.629 10.044 1.00 21.80 107 GLY A N 1
ATOM 835 C CA . GLY A 1 107 ? 28.823 14.366 10.741 1.00 17.98 107 GLY A CA 1
ATOM 836 C C . GLY A 1 107 ? 27.733 13.646 9.895 1.00 19.11 107 GLY A C 1
ATOM 837 O O . GLY A 1 107 ? 27.717 13.673 8.635 1.00 17.76 107 GLY A O 1
ATOM 838 N N . GLU A 1 108 ? 26.785 13.037 10.638 1.00 33.09 108 GLU A N 1
ATOM 839 C CA . GLU A 1 108 ? 25.606 12.329 10.143 1.00 28.51 108 GLU A CA 1
ATOM 840 C C . GLU A 1 108 ? 24.909 13.073 9.020 1.00 24.62 108 GLU A C 1
ATOM 841 O O . GLU A 1 108 ? 24.762 12.647 7.861 1.00 35.40 108 GLU A O 1
ATOM 847 N N . THR A 1 109 ? 24.461 14.219 9.456 1.00 34.81 109 THR A N 1
ATOM 848 C CA . THR A 1 109 ? 23.749 15.198 8.687 1.00 26.00 109 THR A CA 1
ATOM 849 C C . THR A 1 109 ? 24.427 15.567 7.422 1.00 35.87 109 THR A C 1
ATOM 850 O O . THR A 1 109 ? 23.802 15.486 6.359 1.00 26.00 109 THR A O 1
ATOM 854 N N . GLY A 1 110 ? 25.695 15.963 7.529 1.00 25.35 110 GLY A N 1
ATOM 855 C CA . GLY A 1 110 ? 26.432 16.292 6.324 1.00 20.32 110 GLY A CA 1
ATOM 856 C C . GLY A 1 110 ? 26.584 15.108 5.341 1.00 28.77 110 GLY A C 1
ATOM 857 O O . GLY A 1 110 ? 26.418 15.310 4.135 1.00 29.17 110 GLY A O 1
ATOM 858 N N . VAL A 1 111 ? 26.946 13.886 5.804 1.00 20.45 111 VAL A N 1
ATOM 859 C CA . VAL A 1 111 ? 27.082 12.756 4.874 1.00 24.01 111 VAL A CA 1
ATOM 860 C C . VAL A 1 111 ? 25.710 12.419 4.256 1.00 20.15 111 VAL A C 1
ATOM 861 O O . VAL A 1 111 ? 25.592 12.125 3.033 1.00 17.20 111 VAL A O 1
ATOM 865 N N . ALA A 1 112 ? 24.661 12.475 5.107 1.00 21.61 112 ALA A N 1
ATOM 866 C CA . ALA A 1 112 ? 23.281 12.187 4.675 1.00 28.89 112 ALA A CA 1
ATOM 867 C C . ALA A 1 112 ? 22.865 13.040 3.494 1.00 43.07 112 ALA A C 1
ATOM 868 O O . ALA A 1 112 ? 22.110 12.594 2.663 1.00 29.15 112 ALA A O 1
ATOM 870 N N . GLY A 1 113 ? 23.408 14.243 3.327 1.00 22.80 113 GLY A N 1
ATOM 871 C CA . GLY A 1 113 ? 22.973 14.971 2.158 1.00 24.05 113 GLY A CA 1
ATOM 872 C C . GLY A 1 113 ? 23.710 14.700 0.861 1.00 28.06 113 GLY A C 1
ATOM 873 O O . GLY A 1 113 ? 23.513 15.432 -0.106 1.00 42.62 113 GLY A O 1
ATOM 874 N N . PHE A 1 114 ? 24.635 13.734 0.821 1.00 30.59 114 PHE A N 1
ATOM 875 C CA . PHE A 1 114 ? 25.347 13.414 -0.424 1.00 23.09 114 PHE A CA 1
ATOM 876 C C . PHE A 1 114 ? 24.471 12.343 -1.163 1.00 22.50 114 PHE A C 1
ATOM 877 O O . PHE A 1 114 ? 24.980 11.300 -1.570 1.00 22.49 114 PHE A O 1
ATOM 885 N N . THR A 1 115 ? 23.156 12.615 -1.308 1.00 22.86 115 THR A N 1
ATOM 886 C CA . THR A 1 115 ? 22.070 11.769 -1.884 1.00 23.05 115 THR A CA 1
ATOM 887 C C . THR A 1 115 ? 22.420 10.976 -3.135 1.00 24.18 115 THR A C 1
ATOM 888 O O . THR A 1 115 ? 22.228 9.760 -3.279 1.00 20.60 115 THR A O 1
ATOM 892 N N . ASN A 1 116 ? 23.005 11.660 -4.065 1.00 19.19 116 ASN A N 1
ATOM 893 C CA . ASN A 1 116 ? 23.402 10.969 -5.259 1.00 14.50 116 ASN A CA 1
ATOM 894 C C . ASN A 1 116 ? 24.548 9.944 -5.081 1.00 15.78 116 ASN A C 1
ATOM 895 O O . ASN A 1 116 ? 24.526 8.824 -5.660 1.00 21.73 116 ASN A O 1
ATOM 900 N N . SER A 1 117 ? 25.587 10.320 -4.312 1.00 19.22 117 SER A N 1
ATOM 901 C CA . SER A 1 117 ? 26.690 9.391 -4.144 1.00 21.09 117 SER A CA 1
ATOM 902 C C . SER A 1 117 ? 26.260 8.208 -3.367 1.00 16.78 117 SER A C 1
ATOM 903 O O . SER A 1 117 ? 26.752 7.110 -3.684 1.00 19.39 117 SER A O 1
ATOM 906 N N . LEU A 1 118 ? 25.496 8.464 -2.285 1.00 22.21 118 LEU A N 1
ATOM 907 C CA . LEU A 1 118 ? 25.005 7.363 -1.435 1.00 22.37 118 LEU A CA 1
ATOM 908 C C . LEU A 1 118 ? 24.218 6.369 -2.312 1.00 30.60 118 LEU A C 1
ATOM 909 O O . LEU A 1 118 ? 24.290 5.139 -2.219 1.00 25.65 118 LEU A O 1
ATOM 914 N N . ARG A 1 119 ? 23.433 6.873 -3.223 1.00 23.47 119 ARG A N 1
ATOM 915 C CA . ARG A 1 119 ? 22.673 5.945 -4.043 1.00 19.54 119 ARG A CA 1
ATOM 916 C C . ARG A 1 119 ? 23.582 5.088 -4.958 1.00 28.97 119 ARG A C 1
ATOM 917 O O . ARG A 1 119 ? 23.423 3.866 -5.119 1.00 23.27 119 ARG A O 1
ATOM 925 N N . MET A 1 120 ? 24.610 5.743 -5.527 1.00 23.27 120 MET A N 1
ATOM 926 C CA . MET A 1 120 ? 25.558 5.027 -6.343 1.00 19.09 120 MET A CA 1
ATOM 927 C C . MET A 1 120 ? 26.324 4.019 -5.505 1.00 25.40 120 MET A C 1
ATOM 928 O O . MET A 1 120 ? 26.628 2.941 -5.969 1.00 23.59 120 MET A O 1
ATOM 933 N N . LEU A 1 121 ? 26.709 4.353 -4.290 1.00 19.42 121 LEU A N 1
ATOM 934 C CA . LEU A 1 121 ? 27.448 3.340 -3.545 1.00 22.80 121 LEU A CA 1
ATOM 935 C C . LEU A 1 121 ? 26.546 2.117 -3.286 1.00 22.40 121 LEU A C 1
ATOM 936 O O . LEU A 1 121 ? 26.938 0.953 -3.334 1.00 26.15 121 LEU A O 1
ATOM 941 N N . GLN A 1 122 ? 25.289 2.387 -3.007 1.00 18.94 122 GLN A N 1
ATOM 942 C CA . GLN A 1 122 ? 24.326 1.327 -2.715 1.00 19.40 122 GLN A CA 1
ATOM 943 C C . GLN A 1 122 ? 24.162 0.325 -3.831 1.00 38.50 122 GLN A C 1
ATOM 944 O O . GLN A 1 122 ? 23.940 -0.867 -3.630 1.00 33.48 122 GLN A O 1
ATOM 950 N N . GLN A 1 123 ? 24.261 0.882 -5.014 1.00 24.48 123 GLN A N 1
ATOM 951 C CA . GLN A 1 123 ? 24.120 0.234 -6.295 1.00 25.49 123 GLN A CA 1
ATOM 952 C C . GLN A 1 123 ? 25.440 -0.310 -6.836 1.00 35.19 123 GLN A C 1
ATOM 953 O O . GLN A 1 123 ? 25.515 -0.781 -7.974 1.00 29.61 123 GLN A O 1
ATOM 959 N N . LYS A 1 124 ? 26.483 -0.224 -6.025 1.00 22.81 124 LYS A N 1
ATOM 960 C CA . LYS A 1 124 ? 27.778 -0.728 -6.414 1.00 23.14 124 LYS A CA 1
ATOM 961 C C . LYS A 1 124 ? 28.345 -0.107 -7.645 1.00 24.87 124 LYS A C 1
ATOM 962 O O . LYS A 1 124 ? 29.202 -0.684 -8.288 1.00 24.48 124 LYS A O 1
ATOM 968 N N . ARG A 1 125 ? 27.966 1.113 -7.937 1.00 19.27 125 ARG A N 1
ATOM 969 C CA . ARG A 1 125 ? 28.629 1.721 -9.055 1.00 23.25 125 ARG A CA 1
ATOM 970 C C . ARG A 1 125 ? 29.877 2.537 -8.559 1.00 32.08 125 ARG A C 1
ATOM 971 O O . ARG A 1 125 ? 29.847 3.748 -8.423 1.00 26.65 125 ARG A O 1
ATOM 979 N N . TRP A 1 126 ? 30.996 1.841 -8.259 1.00 21.28 126 TRP A N 1
ATOM 980 C CA . TRP A 1 126 ? 32.180 2.408 -7.654 1.00 21.65 126 TRP A CA 1
ATOM 981 C C . TRP A 1 126 ? 32.845 3.516 -8.411 1.00 29.10 126 TRP A C 1
ATOM 982 O O . TRP A 1 126 ? 33.247 4.499 -7.824 1.00 27.06 126 TRP A O 1
ATOM 993 N N . ASP A 1 127 ? 33.018 3.348 -9.704 1.00 22.68 127 ASP A N 1
ATOM 994 C CA . ASP A 1 127 ? 33.683 4.377 -10.453 1.00 21.04 127 ASP A CA 1
ATOM 995 C C . ASP A 1 127 ? 32.820 5.631 -10.498 1.00 22.87 127 ASP A C 1
ATOM 996 O O . ASP A 1 127 ? 33.299 6.715 -10.208 1.00 30.28 127 ASP A O 1
ATOM 1001 N N . GLU A 1 128 ? 31.532 5.510 -10.802 1.00 23.64 128 GLU A N 1
ATOM 1002 C CA . GLU A 1 128 ? 30.709 6.695 -10.857 1.00 22.25 128 GLU A CA 1
ATOM 1003 C C . GLU A 1 128 ? 30.655 7.389 -9.467 1.00 18.29 128 GLU A C 1
ATOM 1004 O O . GLU A 1 128 ? 30.782 8.595 -9.319 1.00 28.03 128 GLU A O 1
ATOM 1010 N N . ALA A 1 129 ? 30.524 6.588 -8.428 1.00 25.83 129 ALA A N 1
ATOM 1011 C CA . ALA A 1 129 ? 30.506 7.134 -7.116 1.00 16.79 129 ALA A CA 1
ATOM 1012 C C . ALA A 1 129 ? 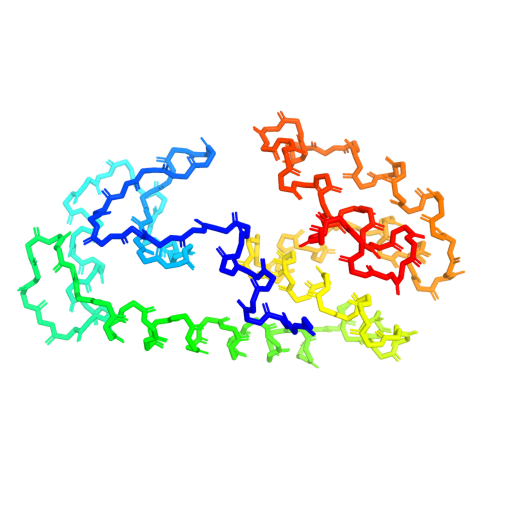31.786 7.920 -6.833 1.00 25.52 129 ALA A C 1
ATOM 1013 O O . ALA A 1 129 ? 31.694 8.977 -6.214 1.00 25.60 129 ALA A O 1
ATOM 1015 N N . ALA A 1 130 ? 32.966 7.430 -7.270 1.00 18.65 130 ALA A N 1
ATOM 1016 C CA . ALA A 1 130 ? 34.218 8.182 -7.026 1.00 24.42 130 ALA A CA 1
ATOM 1017 C C . ALA A 1 130 ? 34.233 9.557 -7.735 1.00 25.14 130 ALA A C 1
ATOM 1018 O O . ALA A 1 130 ? 34.636 10.536 -7.124 1.00 21.81 130 ALA A O 1
ATOM 1020 N N . VAL A 1 131 ? 33.780 9.639 -9.009 1.00 20.41 131 VAL A N 1
ATOM 1021 C CA . VAL A 1 131 ? 33.648 10.875 -9.748 1.00 18.90 131 VAL A CA 1
ATOM 1022 C C . VAL A 1 131 ? 32.720 11.836 -9.000 1.00 29.70 131 VAL A C 1
ATOM 1023 O O . VAL A 1 131 ? 33.029 13.018 -8.757 1.00 28.67 131 VAL A O 1
ATOM 1027 N N . ASN A 1 132 ? 31.575 11.351 -8.566 1.00 29.91 132 ASN A N 1
ATOM 1028 C CA . ASN A 1 132 ? 30.602 12.225 -7.886 1.00 13.69 132 ASN A CA 1
ATOM 1029 C C . ASN A 1 132 ? 31.021 12.826 -6.540 1.00 14.17 132 ASN A C 1
ATOM 1030 O O . ASN A 1 132 ? 30.743 13.974 -6.197 1.00 17.89 132 ASN A O 1
ATOM 1035 N N . LEU A 1 133 ? 31.734 12.045 -5.792 1.00 15.84 133 LEU A N 1
ATOM 1036 C CA . LEU A 1 133 ? 32.229 12.426 -4.485 1.00 15.56 133 LEU A CA 1
ATOM 1037 C C . LEU A 1 133 ? 33.234 13.593 -4.601 1.00 26.84 133 LEU A C 1
ATOM 1038 O O . LEU A 1 133 ? 33.320 14.404 -3.674 1.00 22.27 133 LEU A O 1
ATOM 1043 N N . ALA A 1 134 ? 33.990 13.622 -5.737 1.00 16.34 134 ALA A N 1
ATOM 1044 C CA . ALA A 1 134 ? 35.064 14.593 -6.054 1.00 24.85 134 ALA A CA 1
ATOM 1045 C C . ALA A 1 134 ? 34.467 15.955 -6.404 1.00 28.18 134 ALA A C 1
ATOM 1046 O O . ALA A 1 134 ? 35.090 16.985 -6.297 1.00 21.71 134 ALA A O 1
ATOM 1048 N N . LYS A 1 135 ? 33.180 16.012 -6.684 1.00 17.70 135 LYS A N 1
ATOM 1049 C CA . LYS A 1 135 ? 32.574 17.337 -6.943 1.00 20.31 135 LYS A CA 1
ATOM 1050 C C . LYS A 1 135 ? 31.904 17.895 -5.717 1.00 29.20 135 LYS A C 1
ATOM 1051 O O . LYS A 1 135 ? 30.686 17.930 -5.612 1.00 26.98 135 LYS A O 1
ATOM 1057 N N . SER A 1 136 ? 32.679 18.323 -4.776 1.00 12.04 136 SER A N 1
ATOM 1058 C CA . SER A 1 136 ? 32.102 18.760 -3.550 1.00 20.66 136 SER A CA 1
ATOM 1059 C C . SER A 1 136 ? 33.049 19.745 -2.933 1.00 23.53 136 SER A C 1
ATOM 1060 O O . SER A 1 136 ? 34.237 19.701 -3.206 1.00 16.92 136 SER A O 1
ATOM 1063 N N . ARG A 1 137 ? 32.498 20.614 -2.143 1.00 17.32 137 ARG A N 1
ATOM 1064 C CA . ARG A 1 137 ? 33.299 21.497 -1.445 1.00 23.08 137 ARG A CA 1
ATOM 1065 C C . ARG A 1 137 ? 34.339 20.679 -0.701 1.00 21.91 137 ARG A C 1
ATOM 1066 O O . ARG A 1 137 ? 35.509 21.060 -0.622 1.00 21.87 137 ARG A O 1
ATOM 1074 N N . TRP A 1 138 ? 33.898 19.560 -0.090 1.00 25.70 138 TRP A N 1
ATOM 1075 C CA . TRP A 1 138 ? 34.740 18.670 0.742 1.00 17.80 138 TRP A CA 1
ATOM 1076 C C . TRP A 1 138 ? 36.099 18.364 0.105 1.00 12.50 138 TRP A C 1
ATOM 1077 O O . TRP A 1 138 ? 37.206 18.514 0.671 1.00 18.38 138 TRP A O 1
ATOM 1088 N N . TYR A 1 139 ? 36.022 17.956 -1.103 1.00 15.34 139 TYR A N 1
ATOM 1089 C CA . TYR A 1 139 ? 37.258 17.622 -1.734 1.00 22.90 139 TYR A CA 1
ATOM 1090 C C . TYR A 1 139 ? 38.098 18.820 -2.198 1.00 37.34 139 TYR A C 1
ATOM 1091 O O . TYR A 1 139 ? 39.312 18.773 -2.190 1.00 16.76 139 TYR A O 1
ATOM 1100 N N . ASN A 1 140 ? 37.446 19.868 -2.688 1.00 16.41 140 ASN A N 1
ATOM 1101 C CA . ASN A 1 140 ? 38.123 21.085 -3.191 1.00 15.42 140 ASN A CA 1
ATOM 1102 C C . ASN A 1 140 ? 38.860 21.785 -2.072 1.00 26.93 140 ASN A C 1
ATOM 1103 O O . ASN A 1 140 ? 39.965 22.314 -2.203 1.00 23.90 140 ASN A O 1
ATOM 1108 N N . GLN A 1 141 ? 38.249 21.728 -0.923 1.00 21.77 141 GLN A N 1
ATOM 1109 C CA . GLN A 1 141 ? 38.844 22.364 0.242 1.00 24.78 141 GLN A CA 1
ATOM 1110 C C . GLN A 1 141 ? 39.961 21.551 0.832 1.00 46.11 141 GLN A C 1
ATOM 1111 O O . GLN A 1 141 ? 40.978 22.127 1.135 1.00 55.96 141 GLN A O 1
ATOM 1117 N N . CYS A 1 142 ? 39.789 20.244 0.994 1.00 34.26 142 CYS A N 1
ATOM 1118 C CA . CYS A 1 142 ? 40.767 19.406 1.683 1.00 27.17 142 CYS A CA 1
ATOM 1119 C C . CYS A 1 142 ? 41.182 18.283 0.785 1.00 26.43 142 CYS A C 1
ATOM 1120 O O . CYS A 1 142 ? 40.836 17.193 1.079 1.00 34.92 142 CYS A O 1
ATOM 1123 N N . PRO A 1 143 ? 41.800 18.454 -0.329 1.00 26.87 143 PRO A N 1
ATOM 1124 C CA . PRO A 1 143 ? 41.976 17.355 -1.296 1.00 25.73 143 PRO A CA 1
ATOM 1125 C C . PRO A 1 143 ? 42.750 16.037 -1.042 1.00 33.99 143 PRO A C 1
ATOM 1126 O O . PRO A 1 143 ? 42.521 14.987 -1.684 1.00 31.99 143 PRO A O 1
ATOM 1130 N N . ASN A 1 144 ? 43.714 16.075 -0.183 1.00 28.30 144 ASN A N 1
ATOM 1131 C CA . ASN A 1 144 ? 44.560 14.893 -0.044 1.00 43.84 144 ASN A CA 1
ATOM 1132 C C . ASN A 1 144 ? 43.865 13.703 0.612 1.00 49.03 144 ASN A C 1
ATOM 1133 O O . ASN A 1 144 ? 43.827 12.561 0.061 1.00 34.98 144 ASN A O 1
ATOM 1138 N N . ARG A 1 145 ? 43.298 14.043 1.791 1.00 27.55 145 ARG A N 1
ATOM 1139 C CA . ARG A 1 145 ? 42.421 13.182 2.579 1.00 47.95 145 ARG A CA 1
ATOM 1140 C C . ARG A 1 145 ? 41.241 12.732 1.722 1.00 44.69 145 ARG A C 1
ATOM 1141 O O . ARG A 1 145 ? 40.923 11.553 1.641 1.00 31.66 145 ARG A O 1
ATOM 1149 N N . ALA A 1 146 ? 40.492 13.717 1.198 1.00 18.76 146 ALA A N 1
ATOM 1150 C CA . ALA A 1 146 ? 39.362 13.344 0.424 1.00 21.03 146 ALA A CA 1
ATOM 1151 C C . ALA A 1 146 ? 39.765 12.249 -0.559 1.00 29.57 146 ALA A C 1
ATOM 1152 O O . ALA A 1 146 ? 39.233 11.152 -0.557 1.00 24.49 146 ALA A O 1
ATOM 1154 N N . LYS A 1 147 ? 40.906 12.448 -1.148 1.00 32.20 147 LYS A N 1
ATOM 1155 C CA . LYS A 1 147 ? 41.456 11.549 -2.122 1.00 34.79 147 LYS A CA 1
ATOM 1156 C C . LYS A 1 147 ? 41.607 10.125 -1.656 1.00 19.84 147 LYS A C 1
ATOM 1157 O O . LYS A 1 147 ? 41.273 9.199 -2.393 1.00 18.66 147 LYS A O 1
ATOM 1163 N N . ARG A 1 148 ? 42.152 9.974 -0.456 1.00 17.19 148 ARG A N 1
ATOM 1164 C CA . ARG A 1 148 ? 42.361 8.638 0.024 1.00 18.32 148 ARG A CA 1
ATOM 1165 C C . ARG A 1 148 ? 41.031 7.900 0.282 1.00 27.70 148 ARG A C 1
ATOM 1166 O O . ARG A 1 148 ? 40.868 6.715 -0.026 1.00 17.19 148 ARG A O 1
ATOM 1174 N N . VAL A 1 149 ? 40.101 8.643 0.910 1.00 16.75 149 VAL A N 1
ATOM 1175 C CA . VAL A 1 149 ? 38.775 8.142 1.285 1.00 18.41 149 VAL A CA 1
ATOM 1176 C C . VAL A 1 149 ? 38.037 7.735 -0.001 1.00 22.87 149 VAL A C 1
ATOM 1177 O O . VAL A 1 149 ? 37.519 6.633 -0.132 1.00 22.65 149 VAL A O 1
ATOM 1181 N N . ILE A 1 150 ? 38.071 8.614 -1.023 1.00 15.26 150 ILE A N 1
ATOM 1182 C CA . ILE A 1 150 ? 37.478 8.340 -2.348 1.00 18.36 150 ILE A CA 1
ATOM 1183 C C . ILE A 1 150 ? 38.096 7.112 -3.054 1.00 29.81 150 ILE A C 1
ATOM 1184 O O . ILE A 1 150 ? 37.432 6.360 -3.762 1.00 23.56 150 ILE A O 1
ATOM 1189 N N . THR A 1 151 ? 39.414 6.927 -2.966 1.00 21.64 151 THR A N 1
ATOM 1190 C CA . THR A 1 151 ? 40.036 5.780 -3.612 1.00 27.68 151 THR A CA 1
ATOM 1191 C C . THR A 1 151 ? 39.567 4.500 -2.934 1.00 18.86 151 THR A C 1
ATOM 1192 O O . THR A 1 151 ? 39.449 3.451 -3.569 1.00 21.05 151 THR A O 1
ATOM 1196 N N . THR A 1 152 ? 39.403 4.620 -1.606 1.00 17.66 152 THR A N 1
ATOM 1197 C CA . THR A 1 152 ? 39.026 3.504 -0.808 1.00 9.94 152 THR A CA 1
ATOM 1198 C C . THR A 1 152 ? 37.669 3.007 -1.222 1.00 17.05 152 THR A C 1
ATOM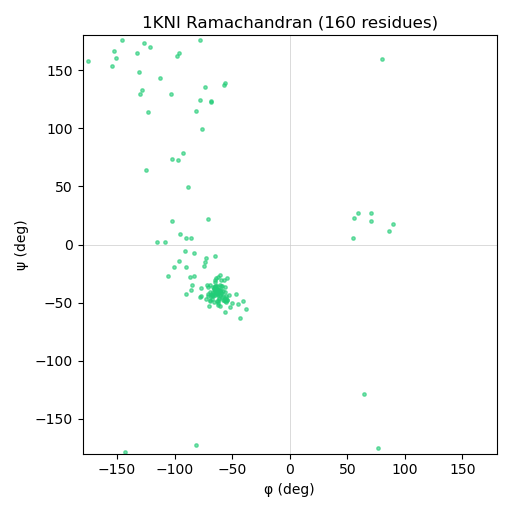 1199 O O . THR A 1 152 ? 37.486 1.779 -1.309 1.00 23.29 152 THR A O 1
ATOM 1203 N N . PHE A 1 153 ? 36.717 3.963 -1.450 1.00 14.87 153 PHE A N 1
ATOM 1204 C CA . PHE A 1 153 ? 35.376 3.607 -1.953 1.00 10.96 153 PHE A CA 1
ATOM 1205 C C . PHE A 1 153 ? 35.541 3.033 -3.379 1.00 18.28 153 PHE A C 1
ATOM 1206 O O . PHE A 1 153 ? 34.797 2.147 -3.786 1.00 21.81 153 PHE A O 1
ATOM 1214 N N . ARG A 1 154 ? 36.493 3.580 -4.179 1.00 21.21 154 ARG A N 1
ATOM 1215 C CA . ARG A 1 154 ? 36.720 3.146 -5.562 1.00 27.64 154 ARG A CA 1
ATOM 1216 C C . ARG A 1 154 ? 37.237 1.715 -5.722 1.00 21.81 154 ARG A C 1
ATOM 1217 O O . ARG A 1 154 ? 36.681 0.943 -6.494 1.00 34.58 154 ARG A O 1
ATOM 1225 N N . THR A 1 155 ? 38.268 1.337 -4.989 1.00 23.45 155 THR A N 1
ATOM 1226 C CA . THR A 1 155 ? 38.824 0.002 -5.149 1.00 27.67 155 THR A CA 1
ATOM 1227 C C . THR A 1 155 ? 38.419 -1.018 -4.112 1.00 28.36 155 THR A C 1
ATOM 1228 O O . THR A 1 155 ? 38.691 -2.181 -4.300 1.00 37.24 155 THR A O 1
ATOM 1232 N N . GLY A 1 156 ? 37.939 -0.616 -2.951 1.00 32.46 156 GLY A N 1
ATOM 1233 C CA . GLY A 1 156 ? 37.625 -1.606 -1.915 1.00 15.73 156 GLY A CA 1
ATOM 1234 C C . GLY A 1 156 ? 38.825 -2.312 -1.238 1.00 18.87 156 GLY A C 1
ATOM 1235 O O . GLY A 1 156 ? 38.654 -3.349 -0.614 1.00 21.89 156 GLY A O 1
ATOM 1236 N N . THR A 1 157 ? 40.020 -1.708 -1.312 1.00 19.90 157 THR A N 1
ATOM 1237 C CA . THR A 1 157 ? 41.281 -2.152 -0.696 1.00 20.88 157 THR A CA 1
ATOM 1238 C C . THR A 1 157 ? 41.861 -0.998 0.135 1.00 18.99 157 THR A C 1
ATOM 1239 O O . THR A 1 157 ? 41.320 0.101 0.087 1.00 20.15 157 THR A O 1
ATOM 1243 N N . TRP A 1 158 ? 42.945 -1.230 0.890 1.00 21.34 158 TRP A N 1
ATOM 1244 C CA . TRP A 1 158 ? 43.588 -0.242 1.760 1.00 20.05 158 TRP A CA 1
ATOM 1245 C C . TRP A 1 158 ? 44.842 0.321 1.146 1.00 21.49 158 TRP A C 1
ATOM 1246 O O . TRP A 1 158 ? 45.696 0.873 1.826 1.00 23.26 158 TRP A O 1
ATOM 1257 N N . ASP A 1 159 ? 44.916 0.180 -0.166 1.00 21.09 159 ASP A N 1
ATOM 1258 C CA . ASP A 1 159 ? 46.048 0.642 -0.916 1.00 31.31 159 ASP A CA 1
ATOM 1259 C C . ASP A 1 159 ? 46.387 2.130 -0.748 1.00 29.77 159 ASP A C 1
ATOM 1260 O O . ASP A 1 159 ? 47.531 2.504 -0.814 1.00 24.17 159 ASP A O 1
ATOM 1265 N N . ALA A 1 160 ? 45.435 3.026 -0.618 1.00 24.26 160 ALA A N 1
ATOM 1266 C CA . ALA A 1 160 ? 45.801 4.446 -0.562 1.00 20.74 160 ALA A CA 1
ATOM 1267 C C . ALA A 1 160 ? 46.438 4.766 0.744 1.00 27.64 160 ALA A C 1
ATOM 1268 O O . ALA A 1 160 ? 46.984 5.812 0.965 1.00 24.89 160 ALA A O 1
ATOM 1270 N N . TYR A 1 161 ? 46.343 3.861 1.656 1.00 19.23 161 TYR A N 1
ATOM 1271 C CA . TYR A 1 161 ? 46.895 4.127 2.963 1.00 19.49 161 TYR A CA 1
ATOM 1272 C C . TYR A 1 161 ? 48.127 3.296 3.174 1.00 63.74 161 TYR A C 1
ATOM 1273 O O . TYR A 1 161 ? 48.668 3.247 4.274 1.00 34.19 161 TYR A O 1
ATOM 1282 N N . LYS A 1 162 ? 48.498 2.539 2.156 1.00 46.82 162 LYS A N 1
ATOM 1283 C CA . LYS A 1 162 ? 49.663 1.690 2.300 1.00 78.24 162 LYS A CA 1
ATOM 1284 C C . LYS A 1 162 ? 50.844 2.282 1.560 1.00 61.05 162 LYS A C 1
ATOM 1285 O O . LYS A 1 162 ? 51.854 2.664 2.160 1.00 90.27 162 LYS A O 1
#

B-factor: mean 30.75, std 18.46, range [8.52, 100.0]

Secondary structure (DSSP, 8-state):
--HHHHHHHHH--EEEEEE-TTS-EEEETTEEEESSS-HHHHHHHHHHHHTS--TTB--HHHHHHHHHHHHHHHHHHHHT-TTTHHHHHHS-HHHHHHHHHHHHHHHHHHHHT-HHHHHHHHTT-HHHHHHHHHSSHHHHHSHHHHHHHHHHHHHSSSGGG-

Radius of gyration: 16.09 Å; Cα contacts (8 Å, |Δi|>4): 205; chains: 1; bounding box: 32×37×45 Å

Solvent-accessible surface area: 8533 Å² total; per-residue (Å²): 79,69,27,80,92,0,0,100,86,19,41,23,45,132,65,139,30,34,129,48,82,63,43,78,25,5,0,0,5,16,36,72,15,27,125,41,127,47,81,111,34,0,53,66,57,0,43,152,48,38,66,100,129,8,124,6,65,3,71,110,110,36,0,73,141,6,14,84,94,31,7,73,50,7,39,114,4,0,78,164,23,88,126,0,81,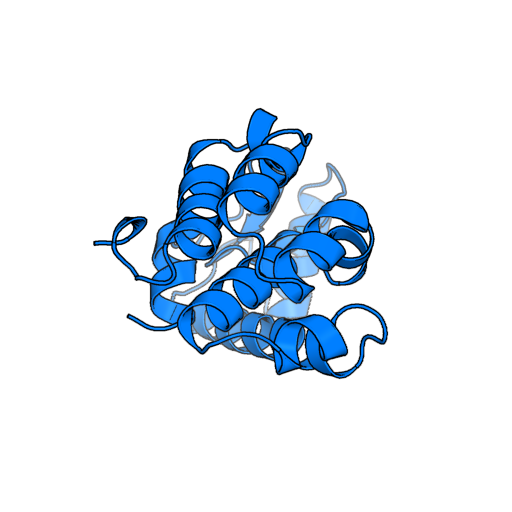57,5,30,74,37,7,57,84,26,24,82,8,0,0,10,0,4,8,30,56,53,31,51,114,32,0,14,57,45,82,80,2,14,116,21,2,78,80,106,116,48,98,93,0,9,91,44,2,30,149,21,140,18,46,104,96,13,53,106,21,0,94,65,0,15,35,0,0,109,54,18,51,43,94,36,17,172